Protein AF-A0A1H7TBF9-F1 (afdb_monomer_lite)

Secondary structure (DSSP, 8-state):
-PPPPHHHHHHHHHHHH-GGGS-TT-HHHHHHHHTTSEEEEE-TT-TTS--EEEEE-HHHHHHHHHHHHHHHHSPP---SSSS-----

Structure (mmCIF, N/CA/C/O backbone):
data_AF-A0A1H7TBF9-F1
#
_entry.id   AF-A0A1H7TBF9-F1
#
loop_
_atom_site.group_PDB
_atom_site.id
_atom_site.type_symbol
_atom_site.label_atom_id
_atom_site.label_alt_id
_atom_site.label_comp_id
_atom_site.label_asym_id
_atom_site.label_entity_id
_atom_site.label_seq_id
_atom_site.pdbx_PDB_ins_code
_atom_site.Cartn_x
_atom_site.Cartn_y
_atom_site.Cartn_z
_atom_site.occupancy
_atom_site.B_iso_or_equiv
_atom_site.auth_seq_id
_atom_site.auth_comp_id
_atom_site.auth_asym_id
_atom_site.auth_atom_id
_atom_site.pdbx_PDB_model_num
ATOM 1 N N . MET A 1 1 ? 6.913 11.075 13.169 1.00 51.94 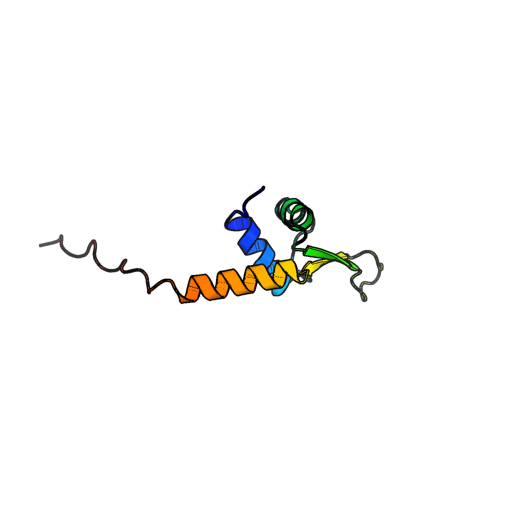1 MET A N 1
ATOM 2 C CA . MET A 1 1 ? 5.742 10.204 12.938 1.00 51.94 1 MET A CA 1
ATOM 3 C C . MET A 1 1 ? 4.928 10.842 11.829 1.00 51.94 1 MET A C 1
ATOM 5 O O . MET A 1 1 ? 4.320 11.872 12.082 1.00 51.94 1 MET A O 1
ATOM 9 N N . THR A 1 2 ? 4.988 10.317 10.605 1.00 68.44 2 THR A N 1
ATOM 10 C CA . THR A 1 2 ? 4.163 10.831 9.501 1.00 68.44 2 THR A CA 1
ATOM 11 C C . THR A 1 2 ? 2.800 10.152 9.579 1.00 68.44 2 THR A C 1
ATOM 13 O O . THR A 1 2 ? 2.724 8.926 9.637 1.00 68.44 2 THR A O 1
ATOM 16 N N . MET A 1 3 ? 1.736 10.944 9.677 1.00 83.25 3 MET A N 1
ATOM 17 C CA . MET A 1 3 ? 0.359 10.454 9.615 1.00 83.25 3 MET A CA 1
ATOM 18 C C . MET A 1 3 ? -0.036 10.253 8.156 1.00 83.25 3 MET A C 1
ATOM 20 O O . MET A 1 3 ? 0.280 11.108 7.335 1.00 83.25 3 MET A O 1
ATOM 24 N N . LEU A 1 4 ? -0.762 9.172 7.857 1.00 90.88 4 LEU A N 1
ATOM 25 C CA . LEU A 1 4 ? -1.299 8.963 6.514 1.00 90.88 4 LEU A CA 1
ATOM 26 C C . LEU A 1 4 ? -2.357 10.019 6.190 1.00 90.88 4 LEU A C 1
ATOM 28 O O . LEU A 1 4 ? -3.343 10.174 6.920 1.00 90.88 4 LEU A O 1
ATOM 32 N N . SER A 1 5 ? -2.183 10.701 5.068 1.00 93.62 5 SER A N 1
ATOM 33 C CA . SER A 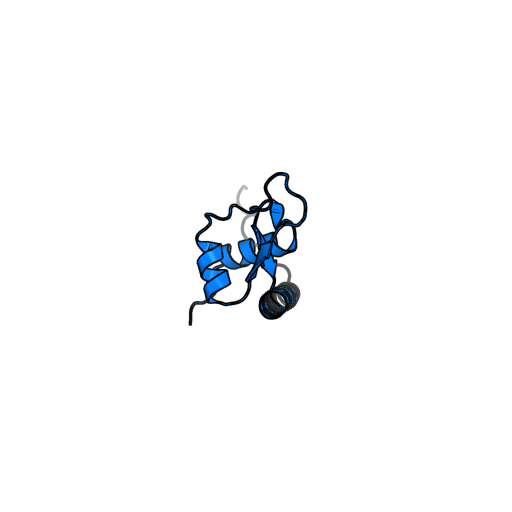1 5 ? -3.221 11.518 4.459 1.00 93.62 5 SER A CA 1
ATOM 34 C C . SER A 1 5 ? -4.346 10.633 3.893 1.00 93.62 5 SER A C 1
ATOM 36 O O . SER A 1 5 ? -4.139 9.448 3.604 1.00 93.62 5 SER A O 1
ATOM 38 N N . PRO A 1 6 ? -5.554 11.187 3.669 1.00 92.31 6 PRO A N 1
ATOM 39 C CA . PRO A 1 6 ? -6.629 10.460 2.993 1.00 92.31 6 PRO A CA 1
ATOM 40 C C . PRO A 1 6 ? -6.219 9.917 1.617 1.00 92.31 6 PRO A C 1
ATOM 42 O O . PRO A 1 6 ? -6.692 8.856 1.216 1.00 92.31 6 PRO A O 1
ATOM 45 N N . HIS A 1 7 ? -5.333 10.627 0.912 1.00 94.00 7 HIS A N 1
ATOM 46 C CA . HIS A 1 7 ? -4.850 10.222 -0.403 1.00 94.00 7 HIS A CA 1
ATOM 47 C C . HIS A 1 7 ? -3.903 9.017 -0.315 1.00 94.00 7 HIS A C 1
ATOM 49 O O . HIS A 1 7 ? -4.070 8.050 -1.049 1.00 94.00 7 HIS A O 1
ATOM 55 N N . GLU A 1 8 ? -2.990 9.005 0.658 1.00 95.69 8 GLU A N 1
ATOM 56 C CA . GLU A 1 8 ? -2.097 7.863 0.905 1.00 95.69 8 GLU A CA 1
ATOM 57 C C . GLU A 1 8 ? -2.876 6.626 1.357 1.00 95.69 8 GLU A C 1
ATOM 59 O O . GLU A 1 8 ? -2.596 5.510 0.916 1.00 95.69 8 GLU A O 1
ATOM 64 N N . LEU A 1 9 ? -3.906 6.817 2.187 1.00 95.25 9 LEU A N 1
ATOM 65 C CA . LEU A 1 9 ? -4.811 5.735 2.560 1.00 95.25 9 LEU A CA 1
ATOM 66 C C . LEU A 1 9 ? -5.563 5.181 1.337 1.00 95.25 9 LEU A C 1
ATOM 68 O O . LEU A 1 9 ? -5.716 3.966 1.223 1.00 95.25 9 LEU A O 1
ATOM 72 N N . ALA A 1 10 ? -6.005 6.040 0.412 1.00 95.00 10 ALA A N 1
ATOM 73 C CA . ALA A 1 10 ? -6.639 5.607 -0.833 1.00 95.00 10 ALA A CA 1
ATOM 74 C C . ALA A 1 10 ? -5.662 4.828 -1.731 1.00 95.00 10 ALA A C 1
ATOM 76 O O . ALA A 1 10 ? -6.024 3.771 -2.245 1.00 95.00 10 ALA A O 1
ATOM 77 N N . THR A 1 11 ? -4.410 5.275 -1.854 1.00 96.12 11 THR A N 1
ATOM 78 C CA . THR A 1 11 ? -3.364 4.525 -2.567 1.00 96.12 11 THR A CA 1
ATOM 79 C C . THR A 1 11 ? -3.116 3.165 -1.915 1.00 96.12 11 THR A C 1
ATOM 81 O O . THR A 1 11 ? -3.048 2.160 -2.616 1.00 96.12 11 THR A O 1
ATOM 84 N N . LEU A 1 12 ? -3.087 3.079 -0.582 1.00 96.50 12 LEU A N 1
ATOM 85 C CA . LEU A 1 12 ? -2.964 1.801 0.127 1.00 96.50 12 LEU A CA 1
ATOM 86 C C . LEU A 1 12 ? -4.146 0.856 -0.165 1.00 96.50 12 LEU A C 1
ATOM 88 O O . LEU A 1 12 ? -3.953 -0.352 -0.305 1.00 96.50 12 LEU A O 1
ATOM 92 N N . MET A 1 13 ? -5.367 1.389 -0.304 1.00 96.38 13 MET A N 1
ATOM 93 C CA . MET A 1 13 ? -6.525 0.607 -0.758 1.00 96.38 13 MET A CA 1
ATOM 94 C C . MET A 1 13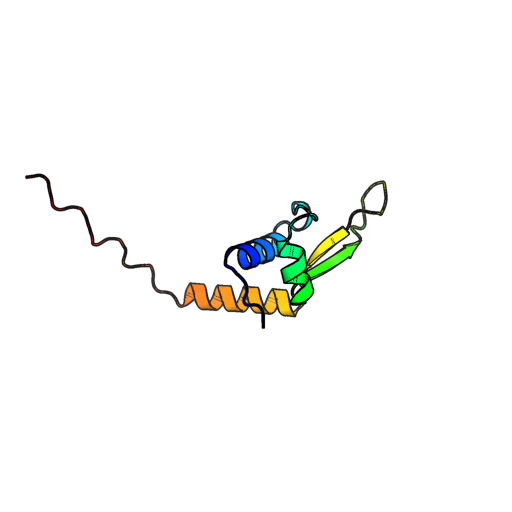 ? -6.355 0.130 -2.205 1.00 96.38 13 MET A C 1
ATOM 96 O O . MET A 1 13 ? -6.650 -1.028 -2.496 1.00 96.38 13 MET A O 1
ATOM 100 N N . LEU A 1 14 ? -5.841 0.975 -3.102 1.00 95.38 14 LEU A N 1
ATOM 101 C CA . LEU A 1 14 ? -5.560 0.584 -4.485 1.00 95.38 14 LEU A CA 1
ATOM 102 C C . LEU A 1 14 ? -4.520 -0.537 -4.554 1.00 95.38 14 LEU A C 1
ATOM 104 O O . LEU A 1 14 ? -4.720 -1.478 -5.315 1.00 95.38 14 LEU A O 1
ATOM 108 N N . VAL A 1 15 ? -3.476 -0.509 -3.714 1.00 95.00 15 VAL A N 1
ATOM 109 C CA . VAL A 1 15 ? -2.460 -1.582 -3.659 1.00 95.00 15 VAL A CA 1
ATOM 110 C C . VAL A 1 15 ? -3.108 -2.930 -3.349 1.00 95.00 15 VAL A C 1
ATOM 112 O O . VAL A 1 15 ? -2.712 -3.953 -3.898 1.00 95.00 15 VAL A O 1
ATOM 115 N N . ARG A 1 16 ? -4.154 -2.946 -2.516 1.00 94.94 16 ARG A N 1
ATOM 116 C CA . ARG A 1 16 ? -4.900 -4.170 -2.201 1.00 94.94 16 ARG A CA 1
ATOM 117 C C . ARG A 1 16 ? -5.700 -4.715 -3.384 1.00 94.94 16 ARG A C 1
ATOM 119 O O . ARG A 1 16 ? -5.826 -5.928 -3.518 1.00 94.94 16 ARG A O 1
ATOM 126 N N . HIS A 1 17 ? -6.327 -3.833 -4.159 1.00 94.44 17 HIS A N 1
ATOM 127 C CA . HIS A 1 17 ? -7.377 -4.210 -5.110 1.00 94.44 17 HIS A CA 1
ATOM 128 C C . HIS A 1 17 ? -6.912 -4.248 -6.566 1.00 94.44 17 HIS A C 1
ATOM 130 O O . HIS A 1 17 ? -7.472 -4.997 -7.360 1.00 94.44 17 HIS A O 1
ATOM 136 N N . ALA A 1 18 ? -5.908 -3.450 -6.914 1.00 92.38 18 ALA A N 1
ATOM 137 C CA . ALA A 1 18 ? -5.404 -3.305 -8.271 1.00 92.38 18 ALA A CA 1
ATOM 138 C C . ALA A 1 18 ? -3.896 -2.972 -8.268 1.00 92.38 18 ALA A C 1
ATOM 140 O O . ALA A 1 18 ? -3.506 -1.948 -8.830 1.00 92.38 18 ALA A O 1
ATOM 141 N N . PRO A 1 19 ? -3.034 -3.807 -7.650 1.00 89.19 19 PRO A N 1
ATOM 142 C CA . PRO A 1 19 ? -1.601 -3.519 -7.520 1.00 89.19 19 PRO A CA 1
ATOM 143 C C . PRO A 1 19 ? -0.902 -3.323 -8.872 1.00 89.19 19 PRO A C 1
ATOM 145 O O . PRO A 1 19 ? 0.012 -2.511 -8.978 1.00 89.19 19 PRO A O 1
ATOM 148 N N . ASP A 1 20 ? -1.366 -4.018 -9.913 1.00 87.25 20 ASP A N 1
ATOM 149 C CA . ASP A 1 20 ? -0.787 -3.959 -11.259 1.00 87.25 20 ASP A CA 1
ATOM 150 C C . ASP A 1 20 ? -1.202 -2.693 -12.041 1.00 87.25 20 ASP A C 1
ATOM 152 O O . ASP A 1 20 ? -0.626 -2.397 -13.083 1.00 87.25 20 ASP A O 1
ATOM 156 N N . GLN A 1 21 ? -2.195 -1.934 -11.556 1.00 87.31 21 GLN A N 1
ATOM 157 C CA . GLN A 1 21 ? -2.675 -0.691 -12.187 1.00 87.31 21 GLN A CA 1
ATOM 158 C C . GLN A 1 21 ? -2.072 0.567 -11.552 1.00 87.31 21 GLN A C 1
ATOM 160 O O . GLN A 1 21 ? -2.427 1.690 -11.916 1.00 87.31 21 GLN A O 1
ATOM 165 N N . ILE A 1 22 ? -1.199 0.398 -10.562 1.00 89.44 22 ILE A N 1
ATOM 166 C CA . ILE A 1 22 ? -0.609 1.516 -9.841 1.00 89.44 22 ILE A CA 1
ATOM 167 C C . ILE A 1 22 ? 0.575 2.053 -10.627 1.00 89.44 22 ILE A C 1
ATOM 169 O O . ILE A 1 22 ? 1.474 1.319 -11.022 1.00 89.44 22 ILE A O 1
ATOM 173 N N . ASP A 1 23 ? 0.586 3.367 -10.806 1.00 89.25 23 ASP A N 1
ATOM 174 C CA . ASP A 1 23 ? 1.752 4.077 -11.306 1.00 89.25 23 ASP A CA 1
ATOM 175 C C . ASP A 1 23 ? 2.855 4.075 -10.232 1.00 89.25 23 ASP A C 1
ATOM 177 O O . ASP A 1 23 ? 2.670 4.635 -9.149 1.00 89.25 23 ASP A O 1
ATOM 181 N N . MET A 1 24 ? 3.996 3.438 -10.530 1.00 87.31 24 MET A N 1
ATOM 182 C CA . MET A 1 24 ? 5.143 3.322 -9.614 1.00 87.31 24 MET A CA 1
ATOM 183 C C . MET A 1 24 ? 5.842 4.659 -9.333 1.00 87.31 24 MET A C 1
ATOM 185 O O . MET A 1 24 ? 6.677 4.717 -8.437 1.00 87.31 24 MET A O 1
ATOM 189 N N . THR A 1 25 ? 5.534 5.722 -10.085 1.00 89.00 25 THR A N 1
ATOM 190 C CA . THR A 1 25 ? 6.130 7.060 -9.906 1.00 89.00 25 THR A CA 1
ATOM 191 C C . THR A 1 25 ? 5.394 7.918 -8.872 1.00 89.00 25 THR A C 1
ATOM 193 O O . THR A 1 25 ? 5.795 9.046 -8.586 1.00 89.00 25 THR A O 1
ATOM 196 N N . ARG A 1 26 ? 4.312 7.386 -8.295 1.00 90.12 26 ARG A N 1
ATOM 197 C CA . ARG A 1 26 ? 3.498 8.056 -7.280 1.00 90.12 26 ARG A CA 1
ATOM 198 C C . ARG A 1 26 ? 4.267 8.275 -5.982 1.00 90.12 26 ARG A C 1
ATOM 200 O O . ARG A 1 26 ? 4.678 7.316 -5.332 1.00 90.12 26 ARG A O 1
ATOM 207 N N . ILE A 1 27 ? 4.345 9.533 -5.550 1.00 92.88 27 ILE A N 1
ATOM 208 C CA . ILE A 1 27 ? 5.009 9.938 -4.301 1.00 92.88 27 ILE A CA 1
ATOM 209 C C . ILE A 1 27 ? 4.383 9.294 -3.056 1.00 92.88 27 ILE A C 1
ATOM 211 O O . ILE A 1 27 ? 5.051 9.082 -2.048 1.00 92.88 27 ILE A O 1
ATOM 215 N N . GLU A 1 28 ? 3.104 8.916 -3.119 1.00 95.31 28 GLU A N 1
ATOM 216 C CA . GLU A 1 28 ? 2.439 8.224 -2.017 1.00 95.31 28 GLU A CA 1
ATOM 217 C C . GLU A 1 28 ? 3.080 6.860 -1.742 1.00 95.31 28 GLU A C 1
ATOM 219 O O . GLU A 1 28 ? 3.079 6.409 -0.597 1.00 95.31 28 GLU A O 1
ATOM 224 N N . LEU A 1 29 ? 3.642 6.197 -2.761 1.00 94.38 29 LEU A N 1
ATOM 225 C CA . LEU A 1 29 ? 4.328 4.918 -2.581 1.00 94.38 29 LEU A CA 1
ATOM 226 C C . LEU A 1 29 ? 5.592 5.078 -1.740 1.00 94.38 29 LEU A C 1
ATOM 228 O O . LEU A 1 29 ? 5.866 4.206 -0.917 1.00 94.38 29 LEU A O 1
ATOM 232 N N . ASP A 1 30 ? 6.299 6.202 -1.864 1.00 93.75 30 ASP A N 1
ATOM 233 C CA . ASP A 1 30 ? 7.460 6.503 -1.027 1.00 93.75 30 ASP A CA 1
ATOM 234 C C . ASP A 1 30 ? 7.047 6.674 0.438 1.00 93.75 30 ASP A C 1
ATOM 236 O O . ASP A 1 30 ? 7.685 6.104 1.329 1.00 93.75 30 ASP A O 1
ATOM 240 N N . THR A 1 31 ? 5.933 7.372 0.708 1.00 94.75 31 THR A N 1
ATOM 241 C CA . THR A 1 31 ? 5.397 7.460 2.075 1.00 94.75 31 THR A CA 1
ATOM 242 C C . THR A 1 31 ? 5.001 6.080 2.598 1.00 94.75 31 THR A C 1
ATOM 244 O O . THR A 1 31 ? 5.383 5.700 3.707 1.00 94.75 31 THR A O 1
ATOM 247 N N . LEU A 1 32 ? 4.249 5.299 1.817 1.00 96.00 32 LEU A N 1
ATOM 248 C CA . LEU A 1 32 ? 3.774 3.978 2.235 1.00 96.00 32 LEU A CA 1
ATOM 249 C C . LEU A 1 32 ? 4.932 2.995 2.466 1.00 96.00 32 LEU A C 1
ATOM 251 O O . LEU A 1 32 ? 4.863 2.178 3.391 1.00 96.00 32 LEU A O 1
ATOM 255 N N . LEU A 1 33 ? 6.003 3.097 1.676 1.00 95.19 33 LEU A N 1
ATOM 256 C CA . LEU A 1 33 ? 7.236 2.335 1.848 1.00 95.19 33 LEU A CA 1
ATOM 257 C C . LEU A 1 33 ? 7.994 2.789 3.102 1.00 95.19 33 LEU A C 1
ATOM 259 O O . LEU A 1 33 ? 8.393 1.953 3.914 1.00 95.19 33 LEU A O 1
ATOM 263 N N . GLY A 1 34 ? 8.118 4.102 3.321 1.00 94.19 34 GLY A N 1
ATOM 264 C CA . GLY A 1 34 ? 8.712 4.680 4.530 1.00 94.19 34 GLY A CA 1
ATOM 265 C C . GLY A 1 34 ? 7.979 4.260 5.810 1.00 94.19 34 GLY A C 1
ATOM 266 O O . GLY A 1 34 ? 8.605 3.979 6.834 1.00 94.19 34 GLY A O 1
ATOM 267 N N . CYS A 1 35 ? 6.654 4.120 5.735 1.00 94.06 35 CYS A N 1
ATOM 268 C CA . CYS A 1 35 ? 5.806 3.592 6.804 1.00 94.06 35 CYS A CA 1
ATOM 269 C C . CYS A 1 35 ? 5.781 2.053 6.884 1.00 94.06 35 CYS A C 1
ATOM 271 O O . CYS A 1 35 ? 5.141 1.508 7.783 1.00 94.06 35 CYS A O 1
ATOM 273 N N . ARG A 1 36 ? 6.470 1.345 5.977 1.00 95.75 36 ARG A N 1
ATOM 274 C CA . ARG A 1 36 ? 6.510 -0.127 5.873 1.00 95.75 36 ARG A CA 1
ATOM 275 C C . ARG A 1 36 ? 5.135 -0.778 5.703 1.00 95.75 36 ARG A C 1
ATOM 277 O O . ARG A 1 36 ? 4.913 -1.902 6.157 1.00 95.75 36 ARG A O 1
ATOM 284 N N . LEU A 1 37 ? 4.197 -0.079 5.072 1.00 97.00 37 LEU A N 1
ATOM 285 C CA . LEU A 1 37 ? 2.853 -0.594 4.790 1.00 97.00 37 LEU A CA 1
ATOM 286 C C . LEU A 1 37 ? 2.801 -1.362 3.469 1.00 97.00 37 LEU A C 1
ATOM 288 O O . LEU A 1 37 ? 1.919 -2.201 3.284 1.00 97.00 37 LEU A O 1
ATOM 292 N N . ILE A 1 38 ? 3.766 -1.104 2.586 1.00 96.62 38 ILE A N 1
ATOM 293 C CA . ILE A 1 38 ? 3.938 -1.810 1.320 1.00 96.62 38 ILE A CA 1
ATOM 294 C C . ILE A 1 38 ? 5.384 -2.277 1.131 1.00 96.62 38 ILE A C 1
ATOM 296 O O . ILE A 1 38 ? 6.306 -1.771 1.773 1.00 96.62 38 ILE A O 1
ATOM 300 N N . SER A 1 39 ? 5.565 -3.221 0.218 1.00 95.19 39 SER A N 1
ATOM 301 C CA . SER A 1 39 ? 6.843 -3.655 -0.348 1.00 95.19 39 SER A CA 1
ATOM 302 C C . SER A 1 39 ? 6.720 -3.778 -1.865 1.00 95.19 39 SER A C 1
ATOM 304 O O . SER A 1 39 ? 5.614 -3.911 -2.378 1.00 95.19 39 SER A O 1
ATOM 306 N N . PHE A 1 40 ? 7.837 -3.759 -2.593 1.00 91.81 40 PHE A N 1
ATOM 307 C CA . PHE A 1 40 ? 7.836 -4.028 -4.032 1.00 91.81 40 PHE A CA 1
ATOM 308 C C . PHE A 1 40 ? 8.234 -5.474 -4.304 1.00 91.81 4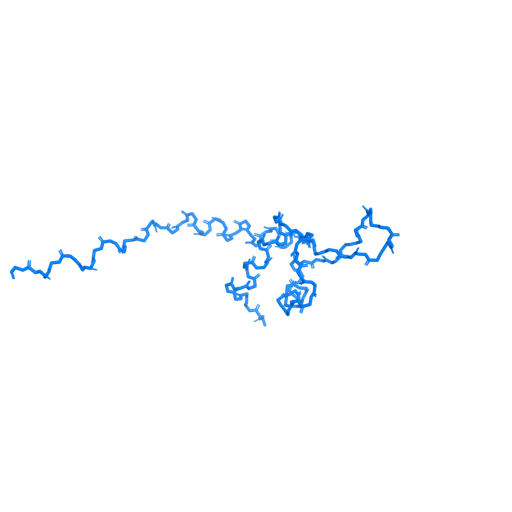0 PHE A C 1
ATOM 310 O O . PHE A 1 40 ? 9.344 -5.887 -3.968 1.00 91.81 40 PHE A O 1
ATOM 317 N N . GLU A 1 41 ? 7.337 -6.228 -4.929 1.00 85.88 41 GLU A N 1
ATOM 318 C CA . GLU A 1 41 ? 7.561 -7.622 -5.304 1.00 85.88 41 GLU A CA 1
ATOM 319 C C . GLU A 1 41 ? 7.815 -7.748 -6.814 1.00 85.88 41 GLU A C 1
ATOM 321 O O . GLU A 1 41 ? 7.186 -7.028 -7.600 1.00 85.88 41 GLU A O 1
ATOM 326 N N . PRO A 1 42 ? 8.710 -8.654 -7.249 1.00 80.06 42 PRO A N 1
ATOM 327 C CA . PRO A 1 42 ? 8.876 -8.977 -8.660 1.00 80.06 42 PRO A CA 1
ATOM 328 C C . PRO A 1 42 ? 7.583 -9.551 -9.244 1.00 80.06 42 PRO A C 1
ATOM 330 O O . PRO A 1 42 ? 7.005 -10.499 -8.707 1.00 80.06 42 PRO A O 1
ATOM 333 N N . LEU A 1 43 ? 7.146 -9.013 -10.377 1.00 74.75 43 LEU A N 1
ATOM 334 C CA . LEU A 1 43 ? 6.026 -9.555 -11.126 1.00 74.75 43 LEU A CA 1
ATOM 335 C C . LEU A 1 43 ? 6.509 -10.771 -11.923 1.00 74.75 43 LEU A C 1
ATOM 337 O O . LEU A 1 43 ? 7.159 -10.650 -12.962 1.00 74.75 43 LEU A O 1
ATOM 341 N N . SER A 1 44 ? 6.187 -11.964 -11.432 1.00 64.81 44 SER A N 1
ATOM 342 C CA . SER A 1 44 ? 6.474 -13.207 -12.151 1.00 64.81 44 SER A CA 1
ATOM 343 C C . SER A 1 44 ? 5.497 -13.349 -13.323 1.00 64.81 44 SER A C 1
ATOM 345 O O . SER A 1 44 ? 4.341 -13.701 -13.111 1.00 64.81 44 SER A O 1
ATOM 347 N N . GLY A 1 45 ? 5.939 -13.045 -14.551 1.00 62.06 45 GLY A N 1
ATOM 348 C CA . GLY A 1 45 ? 5.152 -13.314 -15.768 1.00 62.06 45 GLY A CA 1
ATOM 349 C C . GLY A 1 45 ? 5.248 -12.303 -16.917 1.00 62.06 45 GLY A C 1
ATOM 350 O O .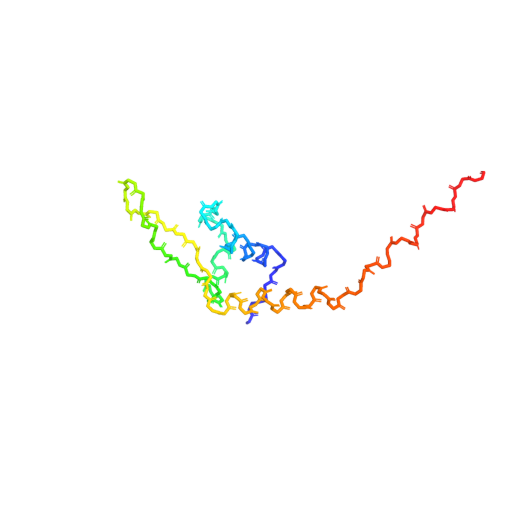 GLY A 1 45 ? 4.636 -12.533 -17.955 1.00 62.06 45 GLY A O 1
ATOM 351 N N . GLY A 1 46 ? 5.988 -11.198 -16.775 1.00 59.09 46 GLY A N 1
ATOM 352 C CA . GLY A 1 46 ? 6.196 -10.240 -17.872 1.00 59.09 46 GLY A CA 1
ATOM 353 C C . GLY A 1 46 ? 7.326 -10.656 -18.831 1.00 59.09 46 GLY A C 1
ATOM 354 O O . GLY A 1 46 ? 8.300 -11.255 -18.373 1.00 59.09 46 GLY A O 1
ATOM 355 N N . PRO A 1 47 ? 7.264 -10.288 -20.129 1.00 58.69 47 PRO A N 1
ATOM 356 C CA . PRO A 1 47 ? 8.246 -10.687 -21.150 1.00 58.69 47 PRO A CA 1
ATOM 357 C C . PRO A 1 47 ? 9.688 -10.225 -20.873 1.00 58.69 47 PRO A C 1
ATOM 359 O O . PRO A 1 47 ? 10.610 -10.749 -21.489 1.00 58.69 47 PRO A O 1
ATOM 362 N N . SER A 1 48 ? 9.890 -9.299 -19.928 1.00 57.16 48 SER A N 1
ATOM 363 C CA . SER A 1 48 ? 11.208 -8.744 -19.594 1.00 57.16 48 SER A CA 1
ATOM 364 C C . SER A 1 48 ? 11.607 -8.862 -18.118 1.00 57.16 48 SER A C 1
ATOM 366 O O . SER A 1 48 ? 12.602 -8.270 -17.734 1.00 57.16 48 SER A O 1
ATOM 368 N N . GLY A 1 49 ? 10.869 -9.583 -17.259 1.00 55.38 49 GLY A N 1
ATOM 369 C CA . GLY A 1 49 ? 11.303 -9.878 -15.873 1.00 55.38 49 GLY A CA 1
ATOM 370 C C . GLY A 1 49 ? 11.538 -8.684 -14.918 1.00 55.38 49 GLY A C 1
ATOM 371 O O . GLY A 1 49 ? 11.873 -8.898 -13.756 1.00 55.38 49 GLY A O 1
ATOM 372 N N . GLU A 1 50 ? 11.348 -7.444 -15.374 1.00 59.59 50 GLU A N 1
ATOM 373 C CA . GLU A 1 50 ? 11.679 -6.214 -14.634 1.00 59.59 50 GLU A CA 1
ATOM 374 C C . GLU A 1 50 ? 10.474 -5.514 -13.994 1.00 59.59 50 GLU A C 1
ATOM 376 O O . GLU A 1 50 ? 10.654 -4.586 -13.202 1.00 59.59 50 GLU A O 1
ATOM 381 N N . LEU A 1 51 ? 9.241 -5.940 -14.288 1.00 68.75 51 LEU A N 1
ATOM 382 C CA . LEU A 1 51 ? 8.068 -5.327 -13.669 1.00 68.75 51 LEU A CA 1
ATOM 383 C C . LEU A 1 51 ? 8.058 -5.643 -12.169 1.00 68.75 51 LEU A C 1
ATOM 385 O O . LEU A 1 51 ? 8.102 -6.803 -11.765 1.00 68.75 51 LEU A O 1
ATOM 389 N N . ARG A 1 52 ? 7.984 -4.604 -11.338 1.00 82.38 52 ARG A N 1
ATOM 390 C CA . ARG A 1 52 ? 7.746 -4.711 -9.895 1.00 82.38 52 ARG A CA 1
ATOM 391 C C . ARG A 1 52 ? 6.373 -4.145 -9.588 1.00 82.38 52 ARG A C 1
ATOM 393 O O . ARG A 1 52 ? 5.976 -3.155 -10.197 1.00 82.38 52 ARG A O 1
ATOM 400 N N . ARG A 1 53 ? 5.671 -4.752 -8.634 1.00 88.44 53 ARG A N 1
ATOM 401 C CA . ARG A 1 53 ? 4.380 -4.254 -8.153 1.00 88.44 53 ARG A CA 1
ATOM 402 C C . ARG A 1 53 ? 4.398 -3.989 -6.653 1.00 88.44 53 ARG A C 1
ATOM 404 O O . ARG A 1 53 ? 5.104 -4.702 -5.937 1.00 88.44 53 ARG A O 1
ATOM 411 N N . PRO A 1 54 ? 3.642 -3.003 -6.151 1.00 93.88 54 PRO A N 1
ATOM 412 C CA . PRO A 1 54 ? 3.455 -2.837 -4.728 1.00 93.88 54 PRO A CA 1
ATOM 413 C C . PRO A 1 54 ? 2.605 -3.994 -4.198 1.00 93.88 54 PRO A C 1
ATOM 415 O O . PRO A 1 54 ? 1.612 -4.397 -4.803 1.00 93.88 54 PRO A O 1
ATOM 418 N N . ALA A 1 55 ? 2.989 -4.503 -3.041 1.00 94.69 55 ALA A N 1
ATOM 419 C CA . ALA A 1 55 ? 2.278 -5.512 -2.279 1.00 94.69 55 ALA A CA 1
ATOM 420 C C . ALA A 1 55 ? 2.112 -5.016 -0.843 1.00 94.69 55 ALA A C 1
ATOM 422 O O . ALA A 1 55 ? 2.972 -4.306 -0.320 1.00 94.69 55 ALA A O 1
ATOM 423 N N . LEU A 1 56 ? 0.998 -5.365 -0.197 1.00 96.88 56 LEU A N 1
ATOM 424 C CA . LEU A 1 56 ? 0.783 -5.006 1.202 1.00 96.88 56 LEU A CA 1
ATOM 425 C C . LEU A 1 56 ? 1.689 -5.829 2.115 1.00 96.88 56 LEU A C 1
ATOM 427 O O . LEU A 1 56 ? 1.766 -7.050 1.997 1.00 96.88 56 LEU A O 1
ATOM 431 N N . THR A 1 57 ? 2.265 -5.171 3.115 1.00 97.56 57 THR A N 1
ATOM 432 C CA . THR A 1 57 ? 2.843 -5.875 4.263 1.00 97.56 57 THR A CA 1
ATOM 433 C C . THR A 1 57 ? 1.734 -6.282 5.245 1.00 97.56 57 THR A C 1
ATOM 435 O O . THR A 1 57 ? 0.624 -5.735 5.198 1.00 97.56 57 THR A O 1
ATOM 438 N N . PRO A 1 58 ? 2.015 -7.166 6.222 1.00 97.81 58 PRO A N 1
ATOM 439 C CA . PRO A 1 58 ? 1.073 -7.450 7.309 1.00 97.81 58 PRO A CA 1
ATOM 440 C C . PRO A 1 58 ? 0.619 -6.192 8.073 1.00 97.81 58 PRO A C 1
ATOM 442 O O . PRO A 1 58 ? -0.528 -6.105 8.523 1.00 97.81 58 PRO A O 1
ATOM 445 N N . ALA A 1 59 ? 1.492 -5.183 8.179 1.00 97.06 59 ALA A N 1
ATOM 446 C CA . ALA A 1 59 ? 1.151 -3.896 8.779 1.00 97.06 59 ALA A CA 1
ATOM 447 C C . ALA A 1 59 ? 0.166 -3.108 7.900 1.00 97.06 59 ALA A C 1
ATOM 449 O O . ALA A 1 59 ? -0.829 -2.593 8.411 1.00 97.06 59 ALA A O 1
ATOM 450 N N . GLY A 1 60 ? 0.384 -3.074 6.580 1.00 97.12 60 GLY A N 1
ATOM 451 C CA . GLY A 1 60 ? -0.543 -2.466 5.620 1.00 97.12 60 GLY A CA 1
ATOM 452 C C . GLY A 1 60 ? -1.940 -3.087 5.674 1.00 97.12 60 GLY A C 1
ATOM 453 O O . GLY A 1 60 ? -2.936 -2.364 5.761 1.00 97.12 60 GLY A O 1
ATOM 454 N N . VAL A 1 61 ? -2.022 -4.422 5.724 1.00 97.81 61 VAL A N 1
ATOM 455 C CA . VAL A 1 61 ? -3.294 -5.147 5.905 1.00 97.81 61 VAL A CA 1
ATOM 456 C C . VAL A 1 61 ? -3.986 -4.723 7.204 1.00 97.81 61 VAL A C 1
ATOM 458 O O . VAL A 1 61 ? -5.155 -4.333 7.181 1.00 97.81 61 VAL A O 1
ATOM 461 N N . SER A 1 62 ? -3.252 -4.718 8.320 1.00 97.50 62 SER A N 1
ATOM 462 C CA . SER A 1 62 ? -3.782 -4.347 9.640 1.00 97.50 62 SER A CA 1
ATOM 463 C C . SER A 1 62 ? -4.356 -2.924 9.672 1.00 97.50 62 SER A C 1
ATOM 465 O O . SER A 1 62 ? -5.412 -2.692 10.270 1.00 97.50 62 SER A O 1
ATOM 467 N N . VAL A 1 63 ? -3.698 -1.971 9.002 1.00 95.62 63 VAL A N 1
ATOM 468 C CA . VAL A 1 63 ? -4.172 -0.582 8.879 1.00 95.62 63 VAL A CA 1
ATOM 469 C C . VAL A 1 63 ? -5.489 -0.516 8.108 1.00 95.62 63 VAL A C 1
ATOM 471 O O . VAL A 1 63 ? -6.439 0.113 8.580 1.00 95.62 63 VAL A O 1
ATOM 474 N N . LEU A 1 64 ? -5.588 -1.192 6.959 1.00 96.62 64 LEU A N 1
ATOM 475 C CA . LEU A 1 64 ? -6.820 -1.206 6.163 1.00 96.62 64 LEU A CA 1
ATOM 476 C C . LEU A 1 64 ? -7.986 -1.850 6.921 1.00 96.62 64 LEU A C 1
ATOM 478 O O . LEU A 1 64 ? -9.114 -1.356 6.869 1.00 96.62 64 LEU A O 1
ATOM 482 N N . GLU A 1 65 ? -7.732 -2.921 7.669 1.00 96.75 65 GLU A N 1
ATOM 483 C CA . GLU A 1 65 ? -8.754 -3.540 8.513 1.00 96.75 65 GLU A CA 1
ATOM 484 C C . GLU A 1 65 ? -9.212 -2.623 9.650 1.00 96.75 65 GLU A C 1
ATOM 486 O O . GLU A 1 65 ? -10.410 -2.544 9.943 1.00 96.75 65 GLU A O 1
ATOM 491 N N . ALA A 1 66 ? -8.282 -1.906 10.286 1.00 94.88 66 ALA A N 1
ATOM 492 C CA . ALA A 1 66 ? -8.605 -0.919 11.310 1.00 94.88 66 ALA A CA 1
ATOM 493 C C . ALA A 1 66 ? -9.443 0.232 10.739 1.00 94.88 66 ALA A C 1
ATOM 495 O O . ALA A 1 66 ? -10.462 0.595 11.333 1.00 94.88 66 ALA A O 1
ATOM 496 N N . ALA A 1 67 ? -9.077 0.745 9.562 1.00 92.50 67 ALA A N 1
ATOM 497 C CA . ALA A 1 67 ? -9.837 1.773 8.858 1.00 92.50 67 ALA A CA 1
ATOM 498 C C . ALA A 1 67 ? -11.258 1.292 8.521 1.00 92.50 67 ALA A C 1
ATOM 500 O O . ALA A 1 67 ? -12.229 1.998 8.792 1.00 92.50 67 ALA A O 1
ATOM 501 N N . ALA A 1 68 ? -11.406 0.059 8.026 1.00 92.62 68 ALA A N 1
ATOM 502 C CA . ALA A 1 68 ? -12.713 -0.530 7.743 1.00 92.62 68 ALA A CA 1
ATOM 503 C C . ALA A 1 68 ? -13.572 -0.677 9.012 1.00 92.62 68 ALA A C 1
ATOM 505 O O . ALA A 1 68 ? -14.775 -0.412 8.980 1.00 92.62 68 ALA A O 1
ATOM 506 N N . ARG A 1 69 ? -12.974 -1.068 10.149 1.00 93.06 69 ARG A N 1
ATOM 507 C CA . ARG A 1 69 ? -13.672 -1.103 11.448 1.00 93.06 69 ARG A CA 1
ATOM 508 C C . ARG A 1 69 ? -14.136 0.286 11.879 1.00 93.06 69 ARG A C 1
ATOM 510 O O . ARG A 1 69 ? -15.262 0.415 12.352 1.00 93.06 69 ARG A O 1
ATOM 517 N N . LEU A 1 70 ? -13.297 1.308 11.717 1.00 89.69 70 LEU A N 1
ATOM 518 C CA . LEU A 1 70 ? -13.638 2.683 12.078 1.00 89.69 70 LEU A CA 1
ATOM 519 C C . LEU A 1 70 ? -14.757 3.245 11.193 1.00 89.69 70 LEU A C 1
ATOM 521 O O . LEU A 1 70 ? -15.686 3.858 11.711 1.00 89.69 70 LEU A O 1
ATOM 525 N N . ALA A 1 71 ? -14.715 2.980 9.886 1.00 86.19 71 ALA A N 1
ATOM 526 C CA . ALA A 1 71 ? -15.759 3.395 8.952 1.00 86.19 71 ALA A CA 1
ATOM 527 C C . ALA A 1 71 ? -17.131 2.822 9.338 1.00 86.19 71 ALA A C 1
ATOM 529 O O . ALA A 1 71 ? -18.117 3.550 9.333 1.00 86.19 71 ALA A O 1
ATOM 530 N N . ARG A 1 72 ? -17.184 1.552 9.770 1.00 86.88 72 ARG A N 1
ATOM 531 C CA . ARG A 1 72 ? -18.423 0.918 10.257 1.00 86.88 72 ARG A CA 1
ATOM 532 C C . ARG A 1 72 ? -18.956 1.504 11.564 1.00 86.88 72 ARG A C 1
ATOM 534 O O . ARG A 1 72 ? -20.141 1.379 11.837 1.00 86.88 72 ARG A O 1
ATOM 541 N N . ARG A 1 73 ? -18.094 2.103 12.389 1.00 85.44 73 ARG A N 1
ATOM 542 C CA . ARG A 1 73 ? -18.494 2.746 13.653 1.00 85.44 73 ARG A CA 1
ATOM 543 C C . ARG A 1 73 ? -19.059 4.147 13.453 1.00 85.44 73 ARG A C 1
ATOM 545 O O . ARG A 1 73 ? -19.635 4.694 14.388 1.00 85.44 73 ARG A O 1
ATOM 552 N N . ARG A 1 74 ? -18.878 4.745 12.274 1.00 74.00 74 ARG A N 1
ATOM 553 C CA . ARG A 1 74 ? -19.447 6.054 11.977 1.00 74.00 74 ARG A CA 1
ATOM 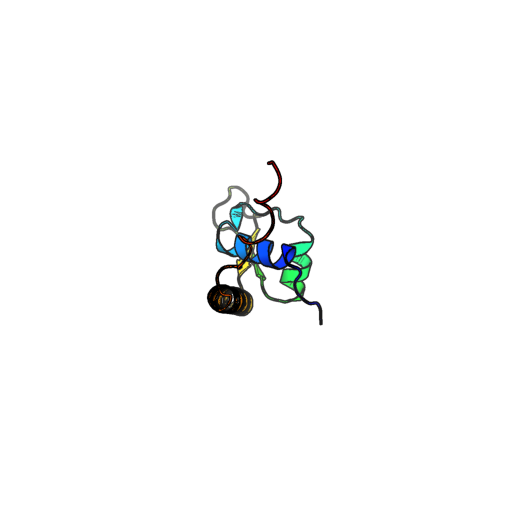554 C C . ARG A 1 74 ? -20.925 5.852 11.617 1.00 74.00 74 ARG A C 1
ATOM 556 O O . ARG A 1 74 ? -21.186 5.170 10.627 1.00 74.00 74 ARG A O 1
ATOM 563 N N . PRO A 1 75 ? -21.886 6.402 12.382 1.00 59.88 75 PRO A N 1
ATOM 564 C CA . PRO A 1 75 ? -23.280 6.374 11.956 1.00 59.88 75 PRO A CA 1
ATOM 565 C C . PRO A 1 75 ? -23.409 7.070 10.588 1.00 59.88 75 PRO A C 1
ATOM 567 O O . PRO A 1 75 ? -22.576 7.934 10.270 1.00 59.88 75 PRO A O 1
ATOM 570 N N . PRO A 1 76 ? -24.411 6.699 9.764 1.00 60.31 76 PRO A N 1
ATOM 571 C CA . PRO A 1 76 ? -24.714 7.417 8.534 1.00 60.31 76 PRO A CA 1
ATOM 572 C C . PRO A 1 76 ? -24.778 8.907 8.851 1.00 60.31 76 PRO A C 1
ATOM 574 O O . PRO A 1 76 ? -25.428 9.311 9.812 1.00 60.31 76 PRO A O 1
ATOM 577 N N . ARG A 1 77 ? -24.028 9.715 8.101 1.00 61.69 77 ARG A N 1
ATOM 578 C CA . ARG A 1 77 ? -24.028 11.167 8.270 1.00 61.69 77 ARG A CA 1
ATOM 579 C C . ARG A 1 77 ? -25.470 11.665 8.193 1.00 61.69 77 ARG A C 1
ATOM 581 O O . ARG A 1 77 ? -26.085 11.598 7.135 1.00 61.69 77 ARG A O 1
ATOM 588 N N . GLU A 1 78 ? -25.960 12.203 9.300 1.00 52.56 78 GLU A N 1
ATOM 589 C CA . GLU A 1 78 ? -27.109 13.098 9.375 1.00 52.56 78 GLU A CA 1
ATOM 590 C C . GLU A 1 78 ? -26.727 14.388 8.619 1.00 52.56 78 GLU A C 1
ATOM 592 O O . GLU A 1 78 ? -26.257 15.371 9.180 1.00 52.56 78 GLU A O 1
ATOM 597 N N . GLN A 1 79 ? -26.746 14.307 7.287 1.00 56.06 79 GLN A N 1
ATOM 598 C CA . GLN A 1 79 ? -26.484 15.405 6.346 1.00 56.06 79 GLN A CA 1
ATOM 599 C C . GLN A 1 79 ? -27.679 15.641 5.409 1.00 56.06 79 GLN A C 1
ATOM 601 O O . GLN A 1 79 ? -27.560 16.371 4.434 1.00 56.06 79 GLN A O 1
ATOM 606 N N . ALA A 1 80 ? -28.844 15.081 5.738 1.00 52.12 80 ALA A N 1
ATOM 607 C CA . ALA A 1 80 ? -30.123 15.380 5.101 1.00 52.12 80 ALA A CA 1
ATOM 608 C C . ALA A 1 80 ? -31.027 16.151 6.078 1.00 52.12 80 ALA A C 1
ATOM 610 O O . ALA A 1 80 ? -32.095 15.685 6.447 1.00 52.12 80 ALA A O 1
ATOM 611 N N . ALA A 1 81 ? -30.559 17.297 6.572 1.00 56.06 81 ALA A N 1
ATOM 612 C CA . ALA A 1 81 ? -31.396 18.244 7.310 1.00 56.06 81 ALA A CA 1
ATOM 613 C C . ALA A 1 81 ? -30.777 19.645 7.266 1.00 56.06 81 ALA A C 1
ATOM 615 O O . ALA A 1 81 ? -30.478 20.246 8.293 1.00 56.06 81 ALA A O 1
ATOM 616 N N . SER A 1 82 ? -30.509 20.159 6.069 1.00 54.53 82 SER A N 1
ATOM 617 C CA . SER A 1 82 ? -30.403 21.606 5.888 1.00 54.53 82 SER A CA 1
ATOM 618 C C . SER A 1 82 ? -30.573 21.942 4.415 1.00 54.53 82 SER A C 1
ATOM 620 O O . SER A 1 82 ? -29.659 21.720 3.624 1.00 54.53 82 SER A O 1
ATOM 622 N N . GLY A 1 83 ? -31.749 22.467 4.062 1.00 56.91 83 GLY A N 1
ATOM 623 C CA . GLY A 1 83 ? -31.903 23.231 2.826 1.00 56.91 83 GLY A CA 1
ATOM 624 C C . GLY A 1 83 ? -33.056 22.869 1.895 1.00 56.91 83 GLY A C 1
ATOM 625 O O . GLY A 1 83 ? -32.878 23.020 0.697 1.00 56.91 83 GLY A O 1
ATOM 626 N N . GLU A 1 84 ? -34.225 22.466 2.391 1.00 56.56 84 GLU A N 1
ATOM 627 C CA . GLU A 1 84 ? -35.461 22.486 1.589 1.00 56.56 84 GLU A CA 1
ATOM 628 C C . GLU A 1 84 ? -36.587 23.126 2.404 1.00 56.56 84 GLU A C 1
ATOM 630 O O . GLU A 1 84 ? -37.517 22.476 2.853 1.00 56.56 84 GLU A O 1
ATOM 635 N N . ASP A 1 85 ? -36.441 24.425 2.666 1.00 54.47 85 ASP A N 1
ATOM 636 C CA . ASP A 1 85 ? -37.559 25.282 3.069 1.00 54.47 85 ASP A CA 1
ATOM 637 C C . ASP A 1 85 ? -37.221 26.740 2.732 1.00 54.47 85 ASP A C 1
ATOM 639 O O . ASP A 1 85 ? -36.819 27.549 3.569 1.00 54.47 85 ASP A O 1
ATOM 643 N N . ARG A 1 86 ? -37.271 27.059 1.437 1.00 54.91 86 ARG A N 1
ATOM 644 C CA . ARG A 1 86 ? -37.417 28.433 0.938 1.00 54.91 86 ARG A CA 1
ATOM 645 C C . ARG A 1 86 ? -37.725 28.389 -0.545 1.00 54.91 86 ARG A C 1
ATOM 647 O O . ARG A 1 86 ? -36.808 28.462 -1.339 1.00 54.91 86 ARG A O 1
ATOM 654 N N . PHE A 1 87 ? -39.002 28.256 -0.879 1.00 51.66 87 PHE A N 1
ATOM 655 C CA . PHE A 1 87 ? -39.679 29.019 -1.932 1.00 51.66 87 PHE A CA 1
ATOM 656 C C . PHE A 1 87 ? -41.184 28.832 -1.704 1.00 51.66 87 PHE A C 1
ATOM 658 O O . PHE A 1 87 ? -41.771 27.834 -2.112 1.00 51.66 87 PHE A O 1
ATOM 665 N N . ALA A 1 88 ? -41.750 29.779 -0.954 1.00 56.53 88 ALA A N 1
ATOM 666 C CA . ALA A 1 88 ? -43.170 30.109 -0.951 1.00 56.53 88 ALA A CA 1
ATOM 667 C C . ALA A 1 88 ? -43.389 31.276 -1.921 1.00 56.53 88 ALA A C 1
ATOM 669 O O . ALA A 1 88 ? -42.437 32.086 -2.061 1.00 56.53 88 ALA A O 1
#

pLDDT: mean 82.88, std 16.09, range [51.66, 97.81]

Organism: NCBI:txid416943

Sequence (88 aa):
MTMLSPHELATLMLVRHAPDQIDMTRIELDTLLGCRLISFEPLSGGPSGELRRPALTPAGVSVLEAAARLARRRPPREQAASGEDRFA

Foldseek 3Di:
DDDDDPVLLVVLVCCVPPQVPDDPVDPSVVVCVVVVQWDWDFDPDDPPRPDITIHGDPVSVVVNVVVVVVVVVDDDPPPPPDDPPDDD

Radius of gyration: 18.62 Å; chains: 1; bounding box: 55×43×35 Å